Protein AF-A0A7R9MIM9-F1 (afdb_monomer_lite)

Sequence (115 aa):
MAVVDPRLRVYGIQNLRVVDASIMPKVVNGNTNAPAIMIAEKAVEMINQDQASVAFIEKKDKLDLLKKQAYGLFLQSYSAKKVLREEYAVFDHLFHMHDQSNHLMHHDTLGEHSC

Structure (mmCIF, N/CA/C/O backbone):
data_AF-A0A7R9MIM9-F1
#
_entry.id   AF-A0A7R9MIM9-F1
#
loop_
_atom_site.group_PDB
_atom_site.id
_atom_site.type_symbol
_atom_site.label_atom_id
_atom_site.label_alt_id
_atom_site.label_comp_id
_atom_site.label_asym_id
_atom_site.label_entity_id
_atom_site.label_seq_id
_atom_site.pdbx_PDB_ins_code
_atom_site.Cartn_x
_atom_site.Cartn_y
_atom_site.Cartn_z
_atom_site.occupancy
_atom_site.B_iso_or_equiv
_atom_site.auth_seq_id
_atom_site.auth_comp_id
_atom_site.auth_asym_id
_atom_site.auth_atom_id
_atom_site.pdbx_PDB_model_num
ATOM 1 N N . MET A 1 1 ? -6.922 -0.061 -19.353 1.00 60.34 1 MET A N 1
ATOM 2 C CA . MET A 1 1 ? -7.543 -0.833 -18.256 1.00 60.34 1 MET A CA 1
ATOM 3 C C . MET A 1 1 ? -6.489 -1.021 -17.175 1.00 60.34 1 MET A C 1
ATOM 5 O O . MET A 1 1 ? -5.392 -1.431 -17.531 1.00 60.34 1 MET A O 1
ATOM 9 N N . ALA A 1 2 ? -6.760 -0.640 -15.923 1.00 80.31 2 ALA A N 1
ATOM 10 C CA . ALA A 1 2 ? -5.810 -0.724 -14.805 1.00 80.31 2 ALA A CA 1
ATOM 11 C C . ALA A 1 2 ? -6.319 -1.725 -13.752 1.00 80.31 2 ALA A C 1
ATOM 13 O O . ALA A 1 2 ? -7.523 -1.812 -13.536 1.00 80.31 2 ALA A O 1
ATOM 14 N N . VAL A 1 3 ? -5.413 -2.496 -13.139 1.00 86.12 3 VAL A N 1
ATOM 15 C CA . VAL A 1 3 ? -5.735 -3.568 -12.165 1.00 86.12 3 VAL A CA 1
ATOM 16 C C . VAL A 1 3 ? -5.733 -3.054 -10.716 1.00 86.12 3 VAL A C 1
ATOM 18 O O . VAL A 1 3 ? -6.293 -3.684 -9.819 1.00 86.12 3 VAL A O 1
ATOM 21 N N . VAL A 1 4 ? -5.124 -1.890 -10.492 1.00 90.12 4 VAL A N 1
ATOM 22 C CA . VAL A 1 4 ? -4.973 -1.255 -9.180 1.00 90.12 4 VAL A CA 1
ATOM 23 C C . VAL A 1 4 ? -5.507 0.174 -9.196 1.00 90.12 4 VAL A C 1
ATOM 25 O O . VAL A 1 4 ? -5.501 0.828 -10.243 1.00 90.12 4 VAL A O 1
ATOM 28 N N . ASP A 1 5 ? -5.938 0.654 -8.032 1.00 89.94 5 ASP A N 1
ATOM 29 C CA . ASP A 1 5 ? -6.303 2.052 -7.805 1.00 89.94 5 ASP A CA 1
ATOM 30 C C . ASP A 1 5 ? -5.049 2.955 -7.654 1.00 89.94 5 ASP A C 1
ATOM 32 O O . ASP A 1 5 ? -3.925 2.460 -7.499 1.00 89.94 5 ASP A O 1
ATOM 36 N N . PRO A 1 6 ? -5.199 4.295 -7.645 1.00 88.88 6 PRO A N 1
ATOM 37 C CA . PRO A 1 6 ? -4.084 5.222 -7.407 1.00 88.88 6 PRO A CA 1
ATOM 38 C C . PRO A 1 6 ? -3.398 5.090 -6.033 1.00 88.88 6 PRO A C 1
ATOM 40 O O . PRO A 1 6 ? -2.345 5.685 -5.809 1.00 88.88 6 PRO A O 1
ATOM 43 N N . ARG A 1 7 ? -3.989 4.337 -5.098 1.00 89.25 7 ARG A N 1
ATOM 44 C CA . ARG A 1 7 ? -3.453 4.018 -3.763 1.00 89.25 7 ARG A CA 1
ATOM 45 C C . ARG A 1 7 ? -2.811 2.621 -3.723 1.00 89.25 7 ARG A C 1
ATOM 47 O O . ARG A 1 7 ? -2.502 2.125 -2.635 1.00 89.25 7 ARG A O 1
ATOM 54 N N . LEU A 1 8 ? -2.577 2.014 -4.893 1.00 90.25 8 LEU A N 1
ATOM 55 C CA . LEU A 1 8 ? -1.959 0.701 -5.103 1.00 90.25 8 LEU A CA 1
ATOM 56 C C . LEU A 1 8 ? -2.783 -0.484 -4.580 1.00 90.25 8 LEU A C 1
ATOM 58 O O . LEU A 1 8 ? -2.239 -1.571 -4.382 1.00 90.25 8 LEU A O 1
ATOM 62 N N . ARG A 1 9 ? -4.085 -0.300 -4.347 1.00 90.62 9 ARG A N 1
ATOM 63 C CA . ARG A 1 9 ? -5.008 -1.354 -3.902 1.00 90.62 9 ARG A CA 1
ATOM 64 C C . ARG A 1 9 ? -5.583 -2.087 -5.105 1.00 90.62 9 ARG A C 1
ATOM 66 O O . ARG A 1 9 ? -5.930 -1.468 -6.107 1.00 90.62 9 ARG A O 1
ATOM 73 N N . VAL A 1 10 ? -5.688 -3.407 -5.001 1.00 91.44 10 VAL A N 1
ATOM 74 C CA . VAL A 1 10 ? -6.236 -4.248 -6.075 1.00 91.44 10 VAL A CA 1
ATOM 75 C C . VAL A 1 10 ? -7.758 -4.133 -6.100 1.00 91.44 10 VAL A C 1
ATOM 77 O O . VAL A 1 10 ? -8.413 -4.286 -5.068 1.00 91.44 10 VAL A O 1
ATOM 80 N N . TYR A 1 11 ? -8.338 -3.895 -7.277 1.00 90.12 11 TYR A N 1
ATOM 81 C CA . TYR A 1 11 ? -9.794 -3.858 -7.409 1.00 90.12 11 TYR A CA 1
ATOM 82 C C . TYR A 1 11 ? -10.417 -5.214 -7.047 1.00 90.12 11 TYR A C 1
ATOM 84 O O . TYR A 1 11 ? -9.969 -6.263 -7.506 1.00 90.12 11 TYR A O 1
ATOM 92 N N . GLY A 1 12 ? -11.463 -5.194 -6.217 1.00 88.81 12 GLY A N 1
ATOM 93 C CA . GLY A 1 12 ? -12.191 -6.397 -5.798 1.00 88.81 12 GLY A CA 1
ATOM 94 C C . GLY A 1 12 ? -11.523 -7.225 -4.693 1.00 88.81 12 GLY A C 1
ATOM 95 O O . GLY A 1 12 ? -12.117 -8.208 -4.255 1.00 8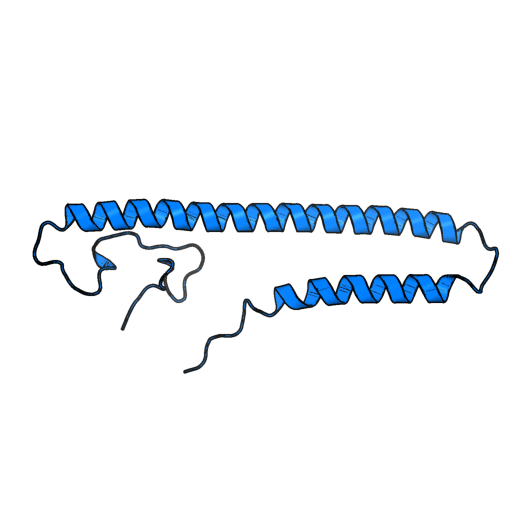8.81 12 GLY A O 1
ATOM 96 N N . ILE A 1 13 ? -10.336 -6.838 -4.202 1.00 91.12 13 ILE A N 1
ATOM 97 C CA . ILE A 1 13 ? -9.650 -7.526 -3.095 1.00 91.12 13 ILE A CA 1
ATOM 98 C C . ILE A 1 13 ? -9.319 -6.529 -1.985 1.00 91.12 13 ILE A C 1
ATOM 100 O O . ILE A 1 13 ? -8.621 -5.539 -2.187 1.00 91.12 13 ILE A O 1
ATOM 104 N N . GLN A 1 14 ? -9.798 -6.817 -0.777 1.00 87.75 14 GLN A N 1
ATOM 105 C CA . GLN A 1 14 ? -9.510 -6.002 0.400 1.00 87.75 14 GLN A CA 1
ATOM 106 C C . GLN A 1 14 ? -8.128 -6.342 0.971 1.00 87.75 14 GLN A C 1
ATOM 108 O O . GLN A 1 14 ? -7.683 -7.486 0.907 1.00 87.75 14 GLN A O 1
ATOM 113 N N . ASN A 1 15 ? -7.458 -5.348 1.559 1.00 86.12 15 ASN A N 1
ATOM 114 C CA . ASN A 1 15 ? -6.164 -5.490 2.246 1.00 86.12 15 ASN A CA 1
ATOM 115 C C . ASN A 1 15 ? -4.996 -6.021 1.392 1.00 86.12 15 ASN A C 1
ATOM 117 O O . ASN A 1 15 ? -3.954 -6.370 1.941 1.00 86.12 15 ASN A O 1
ATOM 121 N N . LEU A 1 16 ? -5.127 -6.031 0.062 1.00 88.81 16 LEU A N 1
ATOM 122 C CA . LEU A 1 16 ? -4.053 -6.394 -0.860 1.00 88.81 16 LEU A CA 1
ATOM 123 C C . LEU A 1 16 ? -3.572 -5.166 -1.634 1.00 88.81 16 LEU A C 1
ATOM 125 O O . LEU A 1 16 ? -4.370 -4.427 -2.218 1.00 88.81 16 LEU A O 1
ATOM 129 N N . ARG A 1 17 ? -2.252 -4.973 -1.660 1.00 91.25 17 ARG A N 1
ATOM 130 C CA . ARG A 1 17 ? -1.594 -3.945 -2.470 1.00 91.25 17 ARG A CA 1
ATOM 131 C C . ARG A 1 17 ? -0.495 -4.552 -3.322 1.00 91.25 17 ARG A C 1
ATOM 133 O O . ARG A 1 17 ? 0.187 -5.470 -2.871 1.00 91.25 17 ARG A O 1
ATOM 140 N N . 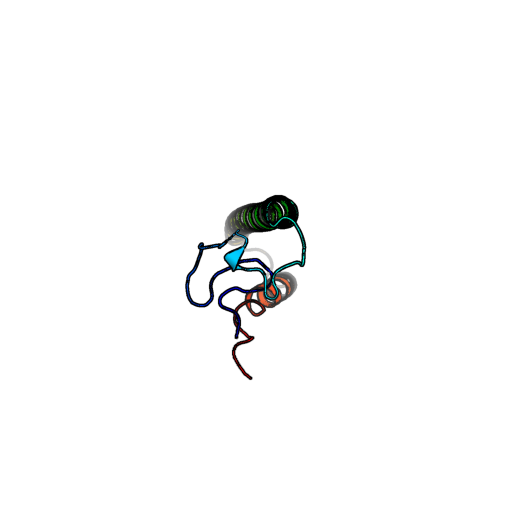VAL A 1 18 ? -0.317 -4.016 -4.526 1.00 89.62 18 VAL A N 1
ATOM 141 C CA . VAL A 1 18 ? 0.766 -4.409 -5.440 1.00 89.62 18 VAL A CA 1
ATOM 142 C C . VAL A 1 18 ? 1.715 -3.229 -5.595 1.00 89.62 18 VAL A C 1
ATOM 144 O O . VAL A 1 18 ? 1.310 -2.149 -6.016 1.00 89.62 18 VAL A O 1
ATOM 147 N N . VAL A 1 19 ? 2.977 -3.439 -5.229 1.00 91.12 19 VAL A N 1
ATOM 148 C CA . VAL A 1 19 ? 4.031 -2.419 -5.247 1.00 91.12 19 VAL A CA 1
ATOM 149 C C . VAL A 1 19 ? 5.198 -2.980 -6.046 1.00 91.12 19 VAL A C 1
ATOM 151 O O . VAL A 1 19 ? 6.066 -3.655 -5.503 1.00 91.12 19 VAL A O 1
ATOM 154 N N . ASP A 1 20 ? 5.165 -2.774 -7.357 1.00 86.69 20 ASP A N 1
ATOM 155 C CA . ASP A 1 20 ? 6.140 -3.345 -8.284 1.00 86.69 20 ASP A CA 1
ATOM 156 C C . ASP A 1 20 ? 6.147 -2.570 -9.613 1.00 86.69 20 ASP A C 1
ATOM 158 O O . ASP A 1 20 ? 5.230 -1.802 -9.906 1.00 86.69 20 ASP A O 1
ATOM 162 N N . ALA A 1 21 ? 7.161 -2.800 -10.446 1.00 84.25 21 ALA A N 1
ATOM 163 C CA . ALA A 1 21 ? 7.245 -2.304 -11.813 1.00 84.25 21 ALA A CA 1
ATOM 164 C C . ALA A 1 21 ? 6.017 -2.667 -12.672 1.00 84.25 21 ALA A C 1
ATOM 166 O O . ALA A 1 21 ? 5.676 -1.916 -13.588 1.00 84.25 21 ALA A O 1
ATOM 167 N N . SER A 1 22 ? 5.327 -3.770 -12.364 1.00 83.38 22 SER A N 1
ATOM 168 C CA . SER A 1 22 ? 4.096 -4.199 -13.046 1.00 83.38 22 SER A CA 1
ATOM 169 C C . SER A 1 22 ? 2.934 -3.200 -12.969 1.00 83.38 22 SER A C 1
ATOM 171 O O . SER A 1 22 ? 2.034 -3.258 -13.807 1.00 83.38 22 SER A O 1
ATOM 173 N N . ILE A 1 23 ? 2.949 -2.256 -12.021 1.00 86.31 23 ILE A N 1
ATOM 174 C CA . ILE A 1 23 ? 1.912 -1.217 -11.914 1.00 86.31 23 ILE A CA 1
ATOM 175 C C . ILE A 1 23 ? 2.171 -0.017 -12.836 1.00 86.31 23 ILE A C 1
ATOM 177 O O . ILE A 1 23 ? 1.300 0.841 -12.986 1.00 86.31 23 ILE A O 1
ATOM 181 N N . MET A 1 24 ? 3.355 0.070 -13.457 1.00 86.19 24 MET A N 1
ATOM 182 C CA . MET A 1 24 ? 3.702 1.180 -14.344 1.00 86.19 24 MET A CA 1
ATOM 183 C C . MET A 1 24 ? 2.860 1.127 -15.634 1.00 86.19 24 MET A C 1
ATOM 185 O O . MET A 1 24 ? 2.977 0.172 -16.401 1.00 86.19 24 MET A O 1
ATOM 189 N N . PRO A 1 25 ? 2.058 2.165 -15.951 1.00 81.38 25 PRO A N 1
ATOM 190 C CA . PRO A 1 25 ? 1.198 2.158 -17.139 1.00 81.38 25 PRO A CA 1
ATOM 191 C C . PRO A 1 25 ? 1.980 2.287 -18.454 1.00 81.38 25 PRO A C 1
ATOM 193 O O . PRO A 1 25 ? 1.478 1.925 -19.517 1.00 81.38 25 PRO A O 1
ATOM 196 N N . LYS A 1 26 ? 3.201 2.828 -18.398 1.00 83.25 26 LYS A N 1
ATOM 197 C CA . LYS A 1 26 ? 4.148 2.895 -19.513 1.00 83.25 26 LYS A CA 1
ATOM 198 C C . LYS A 1 26 ? 5.537 2.567 -18.987 1.00 83.25 26 LYS A C 1
ATOM 200 O O . LYS A 1 26 ? 5.938 3.088 -17.948 1.00 83.25 26 LYS A O 1
ATOM 205 N N . VAL A 1 27 ? 6.268 1.734 -19.720 1.00 78.50 27 VAL A N 1
ATOM 206 C CA . VAL A 1 27 ? 7.661 1.415 -19.399 1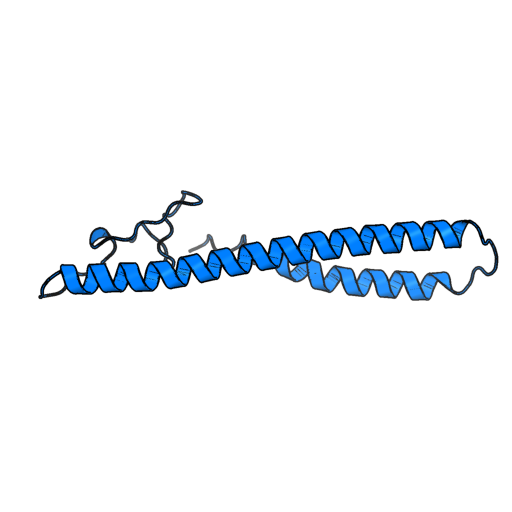.00 78.50 27 VAL A CA 1
ATOM 207 C C . VAL A 1 27 ? 8.511 2.662 -19.627 1.00 78.50 27 VAL A C 1
ATOM 209 O O . VAL A 1 27 ? 8.397 3.323 -20.660 1.00 78.50 27 VAL A O 1
ATOM 212 N N . VAL A 1 28 ? 9.345 3.008 -18.650 1.00 79.31 28 VAL A N 1
ATOM 213 C CA . VAL A 1 28 ? 10.295 4.115 -18.788 1.00 79.31 28 VAL A CA 1
ATOM 214 C C . VAL A 1 28 ? 11.411 3.726 -19.763 1.00 79.31 28 VAL A C 1
ATOM 216 O O . VAL A 1 28 ? 11.885 2.596 -19.739 1.00 79.31 28 VAL A O 1
ATOM 219 N N . ASN A 1 29 ? 11.885 4.662 -20.592 1.00 77.56 29 ASN A N 1
ATOM 220 C CA . ASN A 1 29 ? 13.000 4.436 -21.533 1.00 77.56 29 ASN A CA 1
ATOM 221 C C . ASN A 1 29 ? 14.384 4.330 -20.835 1.00 77.56 29 ASN A C 1
ATOM 223 O O . ASN A 1 29 ? 15.404 4.696 -21.411 1.00 77.56 29 ASN A O 1
ATOM 227 N N . GLY A 1 30 ? 14.434 3.870 -19.582 1.00 77.75 30 GLY A N 1
ATOM 228 C CA . GLY A 1 30 ? 15.633 3.809 -18.742 1.00 77.75 30 GLY A CA 1
ATOM 229 C C . GLY A 1 30 ? 15.622 2.607 -17.793 1.00 77.75 30 GLY A C 1
ATOM 230 O O . GLY A 1 30 ? 14.811 1.696 -17.938 1.00 77.75 30 GLY A O 1
ATOM 231 N N . ASN A 1 31 ? 16.527 2.597 -16.808 1.00 83.94 31 ASN A N 1
ATOM 232 C CA . ASN A 1 31 ? 16.613 1.513 -15.826 1.00 83.94 31 ASN A CA 1
ATOM 233 C C . ASN A 1 31 ? 15.341 1.456 -14.962 1.00 83.94 31 ASN A C 1
ATOM 235 O O . ASN A 1 31 ? 15.027 2.421 -14.267 1.00 83.94 31 ASN A O 1
ATOM 239 N N . THR A 1 32 ? 14.649 0.314 -14.966 1.00 79.88 32 THR A N 1
ATOM 240 C CA . THR A 1 32 ? 13.418 0.067 -14.199 1.00 79.88 32 THR A CA 1
ATOM 241 C C . THR A 1 32 ? 13.635 -0.005 -12.689 1.00 79.88 32 THR A C 1
ATOM 243 O O . THR A 1 32 ? 12.671 0.116 -11.937 1.00 79.88 32 THR A O 1
ATOM 246 N N . ASN A 1 33 ? 14.877 -0.141 -12.222 1.00 84.69 33 ASN A N 1
ATOM 247 C CA . ASN A 1 33 ? 15.186 -0.179 -10.792 1.00 84.69 33 ASN A CA 1
ATOM 248 C C . ASN A 1 33 ? 14.897 1.161 -10.110 1.00 84.69 33 ASN A C 1
ATOM 250 O O . ASN A 1 33 ? 14.339 1.181 -9.020 1.00 84.69 33 ASN A O 1
ATOM 254 N N . ALA A 1 34 ? 15.237 2.280 -10.756 1.00 86.44 34 ALA A N 1
ATOM 255 C CA . ALA A 1 34 ? 14.991 3.608 -10.199 1.00 86.44 34 ALA A CA 1
ATOM 256 C C . ALA A 1 34 ? 13.491 3.882 -9.958 1.00 86.44 34 ALA A C 1
ATOM 258 O O . ALA A 1 34 ? 13.127 4.168 -8.818 1.00 86.44 34 ALA A O 1
ATOM 259 N N . PRO A 1 35 ? 12.588 3.741 -10.950 1.00 84.75 35 PRO A N 1
ATOM 260 C CA . PRO A 1 35 ? 11.163 3.941 -10.711 1.00 84.75 35 PRO A CA 1
ATOM 261 C C . PRO A 1 35 ? 10.571 2.888 -9.768 1.00 84.75 35 PRO A C 1
ATOM 263 O O . PRO A 1 35 ? 9.688 3.234 -8.993 1.00 84.75 35 PRO A O 1
ATOM 266 N N . ALA A 1 36 ? 11.060 1.641 -9.766 1.00 87.25 36 ALA A N 1
ATOM 267 C CA . ALA A 1 36 ? 10.597 0.627 -8.816 1.00 87.25 36 ALA A CA 1
ATOM 268 C C . ALA A 1 36 ? 10.897 1.022 -7.359 1.00 87.25 36 ALA A C 1
ATOM 270 O O . ALA A 1 36 ? 10.016 0.929 -6.505 1.00 87.25 36 ALA A O 1
ATOM 271 N N . ILE A 1 37 ? 12.104 1.532 -7.083 1.00 90.31 37 ILE A N 1
ATOM 272 C CA . ILE A 1 37 ? 12.474 2.048 -5.756 1.00 90.31 37 ILE A CA 1
ATOM 273 C C . ILE A 1 37 ? 11.591 3.245 -5.381 1.00 90.31 37 ILE A C 1
ATOM 275 O O . ILE A 1 37 ? 11.048 3.275 -4.281 1.00 90.31 37 ILE A O 1
ATOM 279 N N . MET A 1 38 ? 11.363 4.189 -6.300 1.00 90.56 38 MET A N 1
ATOM 280 C CA . MET A 1 38 ? 10.509 5.357 -6.033 1.00 90.56 38 MET A CA 1
ATOM 281 C C . MET A 1 38 ? 9.045 4.978 -5.759 1.00 90.56 38 MET A C 1
ATOM 283 O O . MET A 1 38 ? 8.397 5.575 -4.897 1.00 90.56 38 MET A O 1
ATOM 287 N N . ILE A 1 39 ? 8.514 3.975 -6.467 1.00 90.62 39 ILE A N 1
ATOM 288 C CA . ILE A 1 39 ? 7.177 3.4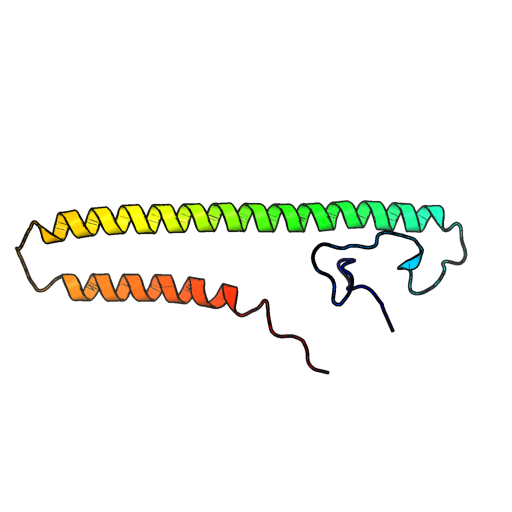23 -6.208 1.00 90.62 39 ILE A CA 1
ATOM 289 C C . ILE A 1 39 ? 7.128 2.814 -4.803 1.00 90.62 39 ILE A C 1
ATOM 291 O O . ILE A 1 39 ? 6.171 3.063 -4.070 1.00 90.62 39 ILE A O 1
ATOM 295 N N . ALA A 1 40 ? 8.162 2.066 -4.406 1.00 89.88 40 ALA A N 1
ATOM 296 C CA . ALA A 1 40 ? 8.251 1.483 -3.072 1.00 89.88 40 ALA A CA 1
ATOM 297 C C . ALA A 1 40 ? 8.312 2.555 -1.972 1.00 89.88 40 ALA A C 1
ATOM 299 O O . ALA A 1 40 ? 7.549 2.481 -1.008 1.00 89.88 40 ALA A O 1
ATOM 300 N N . GLU A 1 41 ? 9.145 3.586 -2.137 1.00 93.00 41 GLU A N 1
ATOM 301 C CA . GLU A 1 41 ? 9.223 4.713 -1.198 1.00 93.00 41 GLU A CA 1
ATOM 302 C C . GLU A 1 41 ? 7.868 5.404 -1.038 1.00 93.00 41 GLU A C 1
ATOM 304 O O . GLU A 1 41 ? 7.401 5.629 0.084 1.00 93.00 41 GLU A O 1
ATOM 309 N N . LYS A 1 42 ? 7.182 5.678 -2.155 1.00 90.75 42 LYS A N 1
ATOM 310 C CA . LYS A 1 42 ? 5.867 6.314 -2.098 1.00 90.75 42 LYS A CA 1
ATOM 311 C C . LYS A 1 42 ? 4.810 5.405 -1.467 1.00 90.75 42 LYS A C 1
ATOM 313 O O . LYS A 1 42 ? 3.954 5.888 -0.724 1.00 90.75 42 LYS A O 1
ATOM 318 N N . ALA A 1 43 ? 4.870 4.099 -1.718 1.00 92.19 43 ALA A N 1
ATOM 319 C CA . ALA A 1 43 ? 3.947 3.134 -1.132 1.00 92.19 43 ALA A CA 1
ATOM 320 C C . ALA A 1 43 ? 4.056 3.085 0.399 1.00 92.19 43 ALA A C 1
ATOM 322 O O . ALA A 1 43 ? 3.027 3.030 1.074 1.00 92.19 43 ALA A O 1
ATOM 323 N N . VAL A 1 44 ? 5.271 3.167 0.953 1.00 92.69 44 VAL A N 1
ATOM 324 C CA . VAL A 1 44 ? 5.489 3.217 2.411 1.00 92.69 44 VAL A CA 1
ATOM 325 C C . VAL A 1 44 ? 4.790 4.428 3.027 1.00 92.69 44 VAL A C 1
ATOM 327 O O . VAL A 1 44 ? 4.079 4.289 4.023 1.00 92.69 44 VAL A O 1
ATOM 330 N N . GLU A 1 45 ? 4.926 5.604 2.413 1.00 92.62 45 GLU A N 1
ATOM 331 C CA . GLU A 1 45 ? 4.241 6.818 2.871 1.00 92.62 45 GLU A CA 1
ATOM 332 C C . GLU A 1 45 ? 2.713 6.638 2.869 1.00 92.62 45 GLU A C 1
ATOM 334 O O . GLU A 1 45 ? 2.044 6.946 3.857 1.00 92.62 45 GLU A O 1
ATOM 339 N N . MET A 1 46 ? 2.158 6.084 1.787 1.00 92.38 46 MET A N 1
ATOM 340 C CA . MET A 1 46 ? 0.716 5.856 1.657 1.00 92.38 46 MET A CA 1
ATOM 341 C C . MET A 1 46 ? 0.183 4.860 2.692 1.00 92.38 46 MET A C 1
ATOM 343 O O . MET A 1 46 ? -0.876 5.097 3.274 1.00 92.38 46 MET A O 1
ATOM 347 N N . ILE A 1 47 ? 0.909 3.763 2.929 1.00 91.00 47 ILE A N 1
ATOM 348 C CA . ILE A 1 47 ? 0.536 2.745 3.919 1.00 91.00 47 ILE A CA 1
ATOM 349 C C . ILE A 1 47 ? 0.562 3.348 5.323 1.00 91.00 47 ILE A C 1
ATOM 351 O O . ILE A 1 47 ? -0.393 3.163 6.073 1.00 91.00 47 ILE A O 1
ATOM 355 N N . ASN A 1 48 ? 1.597 4.116 5.664 1.00 89.44 48 ASN A N 1
ATOM 356 C CA . ASN A 1 48 ? 1.688 4.770 6.969 1.00 89.44 48 ASN A CA 1
ATOM 357 C C . ASN A 1 48 ? 0.544 5.768 7.198 1.00 89.44 48 ASN A C 1
ATOM 359 O O . ASN A 1 48 ? -0.011 5.814 8.294 1.00 89.44 48 ASN A O 1
ATOM 363 N N . GLN A 1 49 ? 0.151 6.527 6.170 1.00 88.75 49 GLN A N 1
ATOM 364 C CA . GLN A 1 49 ? -1.010 7.422 6.238 1.00 88.75 49 GLN A CA 1
ATOM 365 C C . GLN A 1 49 ? -2.314 6.658 6.508 1.00 88.75 49 GLN A C 1
ATOM 367 O O . GLN A 1 49 ? -3.110 7.090 7.339 1.00 88.75 49 GLN A O 1
ATOM 372 N N . ASP A 1 50 ? -2.516 5.516 5.846 1.00 85.81 50 ASP A N 1
ATOM 373 C CA . ASP A 1 50 ? -3.710 4.687 6.051 1.00 85.81 50 ASP A CA 1
ATOM 374 C C . ASP A 1 50 ? -3.721 4.012 7.428 1.00 85.81 50 ASP A C 1
ATOM 376 O O . ASP A 1 50 ? -4.763 3.895 8.061 1.00 85.81 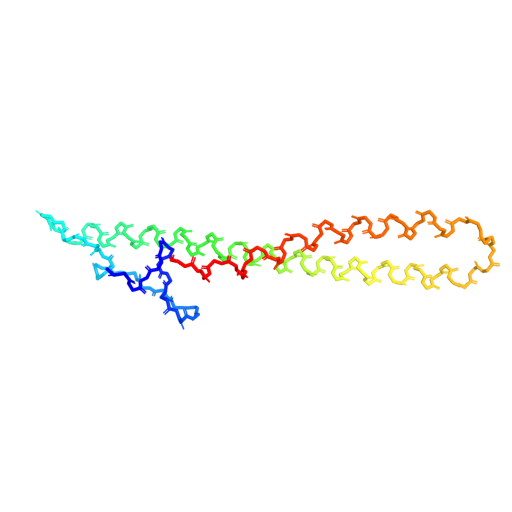50 ASP A O 1
ATOM 380 N N . GLN A 1 51 ? -2.563 3.585 7.930 1.00 84.94 51 GLN A N 1
ATOM 381 C CA . GLN A 1 51 ? -2.462 3.024 9.280 1.00 84.94 51 GLN A CA 1
ATOM 382 C C . GLN A 1 51 ? -2.707 4.097 10.350 1.00 84.94 51 GLN A C 1
ATOM 384 O O . GLN A 1 51 ? -3.397 3.847 11.338 1.00 84.94 51 GLN A O 1
ATOM 389 N N . ALA A 1 52 ? -2.193 5.312 10.142 1.00 78.81 52 ALA A N 1
ATOM 390 C CA . ALA A 1 52 ? -2.416 6.431 11.051 1.00 78.81 52 ALA A CA 1
ATOM 391 C C . ALA A 1 52 ? -3.892 6.857 11.098 1.00 78.81 52 ALA A C 1
ATOM 393 O O . ALA A 1 52 ? -4.402 7.170 12.176 1.00 78.81 52 ALA A O 1
ATOM 394 N N . SER A 1 53 ? -4.594 6.847 9.959 1.00 76.88 53 SER A N 1
ATOM 395 C CA . SER A 1 53 ? -6.023 7.169 9.918 1.00 76.88 53 SER A CA 1
ATOM 396 C C . SER A 1 53 ? -6.871 6.098 10.608 1.00 76.88 53 SER A C 1
ATOM 398 O O . SER A 1 53 ? -7.746 6.450 11.399 1.00 76.88 53 SER A O 1
ATOM 400 N N . VAL A 1 54 ? -6.562 4.809 10.418 1.00 76.88 54 VAL A N 1
ATOM 401 C CA . VAL A 1 54 ? -7.227 3.708 11.141 1.00 76.88 54 VAL A CA 1
ATOM 402 C C . VAL A 1 54 ? -7.005 3.824 12.651 1.00 76.88 54 VAL A C 1
ATOM 404 O O . VAL A 1 54 ? -7.969 3.803 13.413 1.00 76.88 54 VAL A O 1
ATOM 407 N N . ALA A 1 55 ? -5.766 4.053 13.095 1.00 74.56 55 ALA A N 1
ATOM 408 C CA . ALA A 1 55 ? -5.461 4.228 14.517 1.00 74.56 55 ALA A CA 1
ATOM 409 C C . ALA A 1 55 ? -6.177 5.448 15.133 1.00 74.56 55 ALA A C 1
ATOM 411 O O . 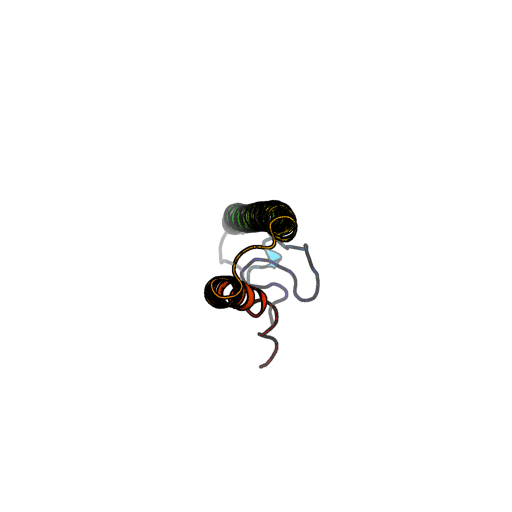ALA A 1 55 ? -6.571 5.428 16.304 1.00 74.56 55 ALA A O 1
ATOM 412 N N . PHE A 1 56 ? -6.365 6.521 14.357 1.00 76.31 56 PHE A N 1
ATOM 413 C CA . PHE A 1 56 ? -7.128 7.691 14.790 1.00 76.31 56 PHE A CA 1
ATOM 414 C C . PHE A 1 56 ? -8.621 7.375 14.959 1.00 76.31 56 PHE A C 1
ATOM 416 O O . PHE A 1 56 ? -9.210 7.770 15.970 1.00 76.31 56 PHE A O 1
ATOM 423 N N . ILE A 1 57 ? -9.213 6.634 14.016 1.00 73.19 57 ILE A N 1
ATOM 424 C CA . ILE A 1 57 ? -10.613 6.187 14.079 1.00 73.19 57 ILE A CA 1
ATOM 425 C C . ILE A 1 57 ? -10.824 5.287 15.301 1.00 73.19 57 ILE A C 1
ATOM 427 O O . ILE A 1 57 ? -11.674 5.597 16.131 1.00 73.19 57 ILE A O 1
ATOM 431 N N . GLU A 1 58 ? -9.976 4.275 15.511 1.00 77.94 58 GLU A N 1
ATOM 432 C CA . GLU A 1 58 ? -10.077 3.379 16.676 1.00 77.94 58 GLU A CA 1
ATOM 433 C C . GLU A 1 58 ? -10.028 4.136 18.011 1.00 77.94 58 GLU A C 1
ATOM 435 O O . GLU A 1 58 ? -10.719 3.799 18.981 1.00 77.94 58 GLU A O 1
ATOM 440 N N . LYS A 1 59 ? -9.197 5.182 18.077 1.00 76.50 59 LYS A N 1
ATOM 441 C CA . LYS A 1 59 ? -9.083 6.026 19.266 1.00 76.50 59 LYS A CA 1
ATOM 442 C C . LYS A 1 59 ? -10.325 6.895 19.464 1.00 76.50 59 LYS A C 1
ATOM 444 O O . LYS A 1 59 ? -10.764 7.050 20.606 1.00 76.50 59 LYS A O 1
ATOM 449 N N . LYS A 1 60 ? -10.885 7.448 18.383 1.00 76.19 60 LYS A N 1
ATOM 450 C CA . LYS A 1 60 ? -12.131 8.223 18.418 1.00 76.19 60 LYS A CA 1
ATOM 451 C C . LYS A 1 60 ? -13.314 7.341 18.832 1.00 76.19 60 LYS A C 1
ATOM 453 O O . LYS A 1 60 ? -14.046 7.738 19.734 1.00 76.19 60 LYS A O 1
ATOM 458 N N . ASP A 1 61 ? -13.423 6.128 18.299 1.00 82.00 61 ASP A N 1
ATOM 459 C CA . ASP A 1 61 ? -14.503 5.184 18.617 1.00 82.00 61 ASP A CA 1
ATOM 460 C C . ASP A 1 61 ? -14.479 4.757 20.087 1.00 82.00 61 ASP A C 1
ATOM 462 O O . ASP A 1 61 ? -15.505 4.779 20.773 1.00 82.00 61 ASP A O 1
ATOM 466 N N . LYS A 1 62 ? -13.291 4.436 20.623 1.00 81.75 62 LYS A N 1
ATOM 467 C CA . LYS A 1 62 ? -13.130 4.152 22.059 1.00 81.75 62 LYS A CA 1
ATOM 468 C C . LYS A 1 62 ? -13.498 5.351 22.922 1.00 81.75 62 LYS A C 1
ATOM 470 O O . LYS A 1 62 ? -14.139 5.183 23.958 1.00 81.75 62 LYS A O 1
ATOM 475 N N . LEU A 1 63 ? -13.092 6.553 22.518 1.00 79.00 63 LEU A N 1
ATOM 476 C CA . LEU A 1 63 ? -13.403 7.769 23.260 1.00 79.00 63 LEU A CA 1
ATOM 477 C C . LEU A 1 63 ? -14.909 8.065 23.248 1.00 79.00 63 LEU A C 1
ATOM 479 O O . LEU A 1 63 ? -15.463 8.429 24.284 1.00 79.00 63 LEU A O 1
ATOM 483 N N . ASP A 1 64 ? -15.578 7.877 22.114 1.00 79.19 64 ASP A N 1
ATOM 484 C CA . ASP A 1 64 ? -17.021 8.073 21.983 1.00 79.19 64 ASP A CA 1
ATOM 485 C C . ASP A 1 64 ? -17.808 7.010 22.768 1.00 79.19 64 ASP A C 1
ATOM 487 O O . ASP A 1 64 ? -18.808 7.339 23.412 1.00 79.19 64 ASP A O 1
ATOM 491 N N . LEU A 1 65 ? -17.316 5.767 22.832 1.00 80.88 65 LEU A N 1
ATOM 492 C CA . LEU A 1 65 ? -17.884 4.718 23.685 1.00 80.88 65 LEU A CA 1
ATOM 493 C C . LEU A 1 65 ? -17.756 5.058 25.176 1.00 80.88 65 LEU A C 1
ATOM 495 O O . LEU A 1 65 ? -18.731 4.949 25.923 1.00 80.88 65 LEU A O 1
ATOM 499 N N . LEU A 1 66 ? -16.576 5.508 25.607 1.00 82.25 66 LEU A N 1
ATOM 500 C CA . LEU A 1 66 ? -16.340 5.914 26.994 1.00 82.25 66 LEU A CA 1
ATOM 501 C C . LEU A 1 66 ? -17.203 7.119 27.380 1.00 82.25 66 LEU A C 1
ATOM 503 O O . LEU A 1 66 ? -17.783 7.134 28.466 1.00 82.25 66 LEU A O 1
ATOM 507 N N . LYS A 1 67 ? -17.355 8.099 26.480 1.00 81.12 67 LYS A N 1
ATOM 508 C CA . LYS A 1 67 ? -18.281 9.223 26.677 1.00 81.12 67 LYS A CA 1
ATOM 509 C C . LYS A 1 67 ? -19.714 8.722 26.839 1.00 81.12 67 LYS A C 1
ATOM 511 O O . LYS A 1 67 ? -20.363 9.096 27.811 1.00 81.12 67 LYS A O 1
ATOM 516 N N . LYS A 1 68 ? -20.198 7.840 25.955 1.00 80.38 68 LYS A N 1
ATOM 517 C CA . LYS A 1 68 ? -21.552 7.260 26.055 1.00 80.38 68 LYS A CA 1
ATOM 518 C C . LYS A 1 68 ? -21.775 6.536 27.387 1.00 80.38 68 LYS A C 1
ATOM 520 O O . LYS A 1 68 ? -22.821 6.721 28.004 1.00 80.38 68 LYS A O 1
ATOM 525 N N . GLN A 1 69 ? -20.791 5.775 27.870 1.00 82.31 69 GLN A N 1
ATOM 526 C CA . GLN A 1 69 ? -20.869 5.116 29.180 1.00 82.31 69 GLN A CA 1
ATOM 527 C C . GLN A 1 69 ? -20.920 6.124 30.336 1.00 82.31 69 GLN A C 1
ATOM 529 O O . GLN A 1 69 ? -21.781 6.008 31.210 1.00 82.31 69 GLN A O 1
ATOM 534 N N . ALA A 1 70 ? -20.050 7.137 30.324 1.00 81.88 70 ALA A N 1
ATOM 535 C CA . ALA A 1 70 ? -20.010 8.171 31.357 1.00 81.88 70 ALA A CA 1
ATOM 536 C C . ALA A 1 70 ? -21.315 8.985 31.413 1.00 81.88 70 ALA A C 1
ATOM 538 O O . ALA A 1 70 ? -21.868 9.185 32.495 1.00 81.88 70 ALA A O 1
ATOM 539 N N . TYR A 1 71 ? -21.850 9.393 30.256 1.00 77.12 71 TYR A N 1
ATOM 540 C CA . TYR A 1 71 ? -23.136 10.090 30.175 1.00 77.12 71 TYR A CA 1
ATOM 541 C C . TYR A 1 71 ? -24.313 9.193 30.594 1.00 77.12 71 TYR A C 1
ATOM 543 O O . TYR A 1 71 ? -25.214 9.665 31.284 1.00 77.12 71 TYR A O 1
ATOM 551 N N . GLY A 1 72 ? -24.296 7.896 30.264 1.00 71.75 72 GLY A N 1
ATOM 552 C CA . GLY A 1 72 ? -25.320 6.942 30.708 1.00 71.75 72 GLY A CA 1
ATOM 553 C C . GLY A 1 72 ? -25.376 6.778 32.234 1.00 71.75 72 GLY A C 1
ATOM 554 O O . GLY A 1 72 ? -26.453 6.858 32.828 1.00 71.75 72 GLY A O 1
ATOM 555 N N . LEU A 1 73 ? -24.216 6.625 32.882 1.00 75.12 73 LEU A N 1
ATOM 556 C CA . LEU A 1 73 ? -24.090 6.583 34.349 1.00 75.12 73 LEU A CA 1
ATOM 557 C C . LEU A 1 73 ? -24.535 7.902 35.003 1.00 75.12 73 LEU A C 1
ATOM 559 O O . LEU A 1 73 ? -25.230 7.904 36.025 1.00 75.12 73 LEU A O 1
ATOM 563 N N . PHE A 1 74 ? -24.180 9.036 34.397 1.00 73.69 74 PHE A N 1
ATOM 564 C CA . PHE A 1 74 ? -24.598 10.355 34.866 1.00 73.69 74 PHE A CA 1
ATOM 565 C C . PHE A 1 74 ? -26.127 10.499 34.850 1.00 73.69 74 PHE A C 1
ATOM 567 O O . PHE A 1 74 ? -26.719 10.867 35.863 1.00 73.69 74 PHE A O 1
ATOM 574 N N . LEU A 1 75 ? -26.793 10.109 33.761 1.00 65.69 75 LEU A N 1
ATOM 575 C CA . LEU A 1 75 ? -28.256 10.168 33.663 1.00 65.69 75 LEU A CA 1
ATOM 576 C C . LEU A 1 75 ? -28.966 9.192 34.619 1.00 65.69 75 LEU A C 1
ATOM 578 O O . LEU A 1 75 ? -29.983 9.560 35.212 1.00 65.69 75 LEU A O 1
ATOM 582 N N . GLN A 1 76 ? -28.417 7.993 34.861 1.00 67.19 76 GLN A N 1
ATOM 583 C CA . GLN A 1 76 ? -28.948 7.081 35.891 1.00 67.19 76 GLN A CA 1
ATOM 584 C C . GLN A 1 76 ? -28.928 7.707 37.294 1.00 67.19 76 GLN A C 1
ATOM 586 O O . GLN A 1 76 ? -29.856 7.506 38.078 1.00 67.19 76 GLN A O 1
ATOM 591 N N . SER A 1 77 ? -27.913 8.524 37.586 1.00 62.97 77 SER A N 1
ATOM 592 C CA . SER A 1 77 ? -27.804 9.268 38.847 1.00 62.97 77 SER A CA 1
ATOM 593 C C . SER A 1 77 ? -28.892 10.346 38.982 1.00 62.97 77 SER A C 1
ATOM 595 O O . SER A 1 77 ? -29.373 10.613 40.084 1.00 62.97 77 SER A O 1
ATOM 597 N N . TYR A 1 78 ? -29.309 10.946 37.861 1.00 56.59 78 TYR A N 1
ATOM 598 C CA . TYR A 1 78 ? -30.370 11.959 37.808 1.00 56.59 78 TYR A CA 1
ATOM 599 C C . TYR A 1 78 ? -31.780 11.355 37.889 1.00 56.59 78 TYR A C 1
ATOM 601 O O . TYR A 1 78 ? -32.651 11.943 38.529 1.00 56.59 78 TYR A O 1
ATOM 609 N N . SER A 1 79 ? -32.003 10.141 37.371 1.00 49.94 79 SER A N 1
ATOM 610 C CA . SER A 1 79 ? -33.296 9.444 37.505 1.00 49.94 79 SER A CA 1
ATOM 611 C C . SER A 1 79 ? -33.677 9.119 38.961 1.00 49.94 79 SER A C 1
ATOM 613 O O . SER A 1 79 ? -34.857 8.911 39.248 1.00 49.94 79 SER A O 1
ATOM 615 N N . ALA A 1 80 ? -32.714 9.089 39.890 1.00 52.91 80 ALA A N 1
ATOM 616 C CA . ALA A 1 80 ? -32.961 8.877 41.320 1.00 52.91 80 ALA A CA 1
ATOM 617 C C . ALA A 1 80 ? -33.365 10.164 42.079 1.00 52.91 80 ALA A C 1
ATOM 619 O O . ALA A 1 80 ? -33.874 10.082 43.198 1.00 52.91 80 ALA A O 1
ATOM 620 N N . LYS A 1 81 ? -33.196 11.354 41.478 1.00 50.09 81 LYS A N 1
ATOM 621 C CA . LYS A 1 81 ? -33.621 12.652 42.033 1.00 50.09 81 LYS A CA 1
ATOM 622 C C . LYS A 1 81 ? -34.825 13.182 41.256 1.00 50.09 81 LYS A C 1
ATOM 624 O O . LYS A 1 81 ? -34.722 14.035 40.384 1.00 50.09 81 LYS A O 1
ATOM 629 N N . LYS A 1 82 ? -36.003 12.669 41.601 1.00 44.72 82 LYS A N 1
ATOM 630 C CA . LYS A 1 82 ? -37.308 13.107 41.088 1.00 44.72 82 LYS A CA 1
ATOM 631 C C . LYS A 1 82 ? -37.668 14.513 41.601 1.00 44.72 82 LYS A C 1
ATOM 633 O O . LYS A 1 82 ? -38.520 14.625 42.474 1.00 44.72 82 LYS A O 1
ATOM 638 N N . VAL A 1 83 ? -37.043 15.577 41.093 1.00 49.78 83 VAL A N 1
ATOM 639 C CA . VAL A 1 83 ? -37.454 16.973 41.346 1.00 49.78 83 VAL A CA 1
ATOM 640 C C . VAL A 1 83 ? -37.215 17.826 40.085 1.00 49.78 83 VAL A C 1
ATOM 642 O O . VAL A 1 83 ? -36.091 17.944 39.617 1.00 49.78 83 VAL A O 1
ATOM 645 N N . LEU A 1 84 ? -38.322 18.410 39.599 1.00 45.91 84 LEU A N 1
ATOM 646 C CA . LEU A 1 84 ? -38.541 19.388 38.513 1.00 45.91 84 LEU A CA 1
ATOM 647 C C . LEU A 1 84 ? -38.540 18.874 37.058 1.00 45.91 84 LEU A C 1
ATOM 649 O O . LEU A 1 84 ? -37.559 18.393 36.509 1.00 45.91 84 LEU A O 1
ATOM 653 N N . ARG A 1 85 ? -39.722 18.993 36.440 1.00 43.94 85 ARG A N 1
ATOM 654 C CA . ARG A 1 85 ? -40.151 18.365 35.180 1.00 43.94 85 ARG A CA 1
ATOM 655 C C . ARG A 1 85 ? -39.997 19.280 33.952 1.00 43.94 85 ARG A C 1
ATOM 657 O O . ARG A 1 85 ? -40.488 18.913 32.894 1.00 43.94 85 ARG A O 1
ATOM 664 N N . GLU A 1 86 ? -39.339 20.437 34.076 1.00 49.78 86 GLU A N 1
ATOM 665 C CA . GLU A 1 86 ? -39.283 21.450 33.001 1.00 49.78 86 GLU A CA 1
ATOM 666 C C . GLU A 1 86 ? -37.906 21.628 32.327 1.00 49.78 86 GLU A C 1
ATOM 668 O O . GLU A 1 86 ? -37.850 22.129 31.211 1.00 49.78 86 GLU A O 1
ATOM 673 N N . GLU A 1 87 ? -36.797 21.144 32.901 1.00 49.44 87 GLU A N 1
ATOM 674 C CA . GLU A 1 87 ? -35.456 21.347 32.307 1.00 49.44 87 GLU A CA 1
ATOM 675 C C . GLU A 1 87 ? -35.022 20.260 31.296 1.00 49.44 87 GLU A C 1
ATOM 677 O O . GLU A 1 87 ? -34.094 20.463 30.514 1.00 49.44 87 GLU A O 1
ATOM 682 N N . TYR A 1 88 ? -35.706 19.110 31.243 1.00 48.78 88 TYR A N 1
ATOM 683 C CA . TYR A 1 88 ? -35.261 17.943 30.459 1.00 48.78 88 TYR A CA 1
ATOM 684 C C . TYR A 1 88 ? -35.406 18.091 28.932 1.00 48.78 88 TYR A C 1
ATOM 686 O O . TYR A 1 88 ? -34.684 17.428 28.190 1.00 48.78 88 TYR A O 1
ATOM 694 N N . ALA A 1 89 ? -36.276 18.980 28.442 1.00 53.25 89 ALA A N 1
ATOM 695 C CA . ALA A 1 89 ? -36.490 19.162 27.000 1.00 53.25 89 ALA A CA 1
ATOM 696 C C . ALA A 1 89 ? -35.338 19.912 26.299 1.00 53.25 89 ALA A C 1
ATOM 698 O O . ALA A 1 89 ? -35.101 19.717 25.108 1.00 53.25 89 ALA A O 1
ATOM 699 N N . VAL A 1 90 ? -34.595 20.750 27.032 1.00 54.03 90 VAL A N 1
ATOM 700 C CA . VAL A 1 90 ? -33.492 21.551 26.471 1.00 54.03 90 VAL A CA 1
ATOM 701 C C . VAL A 1 90 ? -32.235 20.699 26.265 1.00 54.03 90 VAL A C 1
ATOM 703 O O . VAL A 1 90 ? -31.470 20.928 25.330 1.00 54.03 90 VAL A O 1
ATOM 706 N N . PHE A 1 91 ? -32.035 19.679 27.104 1.00 48.38 91 PHE A N 1
ATOM 707 C CA . PHE A 1 91 ? -30.839 18.838 27.049 1.00 48.38 91 PHE A CA 1
ATOM 708 C C . PHE A 1 91 ? -30.925 17.751 25.966 1.00 48.38 91 PHE A C 1
ATOM 710 O O . PHE A 1 91 ? -29.929 17.462 25.303 1.00 48.38 91 PHE A O 1
ATOM 717 N N . ASP A 1 92 ? -32.121 17.206 25.726 1.00 52.47 92 ASP A N 1
ATOM 718 C CA . ASP A 1 92 ? -32.355 16.169 24.707 1.00 52.47 92 ASP A CA 1
ATOM 719 C C . ASP A 1 92 ? -32.135 16.709 23.276 1.00 52.47 92 ASP A C 1
ATOM 721 O O . ASP A 1 92 ? -31.539 16.052 22.416 1.00 52.47 92 ASP A O 1
ATOM 725 N N . HIS A 1 93 ? -32.498 17.978 23.046 1.00 54.66 93 HIS A N 1
ATOM 726 C CA . HIS A 1 93 ? -32.237 18.689 21.789 1.00 54.66 93 HIS A CA 1
ATOM 727 C C . HIS A 1 93 ? -30.742 18.931 21.523 1.00 54.66 93 HIS A C 1
ATOM 729 O O . HIS A 1 93 ? -30.313 18.949 20.367 1.00 54.66 93 HIS A O 1
ATOM 735 N N . LEU A 1 94 ? -29.937 19.092 22.577 1.00 54.75 94 LEU A N 1
ATOM 736 C CA . LEU A 1 94 ? -28.489 19.280 22.465 1.00 54.75 94 LEU A CA 1
ATOM 737 C C . LEU A 1 94 ? -27.772 17.958 22.146 1.00 54.75 94 LEU A C 1
ATOM 739 O O . LEU A 1 94 ? -26.768 17.950 21.432 1.00 54.75 94 LEU A O 1
ATOM 743 N N . PHE A 1 95 ? -28.323 16.836 22.618 1.00 52.75 95 PHE A N 1
ATOM 744 C CA . PHE A 1 95 ? -27.807 15.496 22.341 1.00 52.75 95 PHE A CA 1
ATOM 745 C C . PHE A 1 95 ? -28.041 15.078 20.879 1.00 52.75 95 PHE A C 1
ATOM 747 O O . PHE A 1 95 ? -27.122 14.576 20.231 1.00 52.75 95 PHE A O 1
ATOM 754 N N . HIS A 1 96 ? -29.216 15.382 20.312 1.00 54.78 96 HIS A N 1
ATOM 755 C CA . HIS A 1 96 ? -29.509 15.122 18.893 1.00 54.78 96 HIS A CA 1
ATOM 756 C C . HIS A 1 96 ? -28.655 15.960 17.923 1.00 54.78 96 HIS A C 1
ATOM 758 O O . HIS A 1 96 ? -28.302 15.476 16.847 1.00 54.78 96 HIS A O 1
ATOM 764 N N . MET A 1 97 ? -28.262 17.185 18.297 1.00 50.12 97 MET A N 1
ATOM 765 C CA . MET A 1 97 ? -27.376 18.006 17.455 1.00 50.12 97 MET A CA 1
ATOM 766 C C . MET A 1 97 ? -25.942 17.457 17.367 1.00 50.12 97 MET A C 1
ATOM 768 O O . MET A 1 97 ? -25.287 17.609 16.334 1.00 50.12 97 MET A O 1
ATOM 772 N N . HIS A 1 98 ? -25.453 16.783 18.412 1.00 53.28 98 HIS A N 1
ATOM 773 C CA . HIS A 1 98 ? -24.108 16.201 18.411 1.00 53.28 98 HIS A CA 1
ATOM 774 C C . HIS A 1 98 ? -24.017 14.879 17.630 1.00 53.28 98 HIS A C 1
ATOM 776 O O . HIS A 1 98 ? -22.949 14.564 17.102 1.00 53.28 98 HIS A O 1
ATOM 782 N N . ASP A 1 99 ? -25.122 14.136 17.513 1.00 50.44 99 ASP A N 1
ATOM 783 C CA . ASP A 1 99 ? -25.176 12.862 16.779 1.00 50.44 99 ASP A CA 1
ATOM 784 C C . ASP A 1 99 ? -25.256 13.072 15.253 1.00 50.44 99 ASP A C 1
ATOM 786 O O . ASP A 1 99 ? -24.587 12.381 14.480 1.00 50.44 99 ASP A O 1
ATOM 790 N N . GLN A 1 100 ? -25.959 14.120 14.797 1.00 51.09 100 GLN A N 1
ATOM 791 C CA . GLN A 1 100 ? -26.043 14.457 13.366 1.00 51.09 100 GLN A CA 1
ATOM 792 C C . GLN A 1 100 ? -24.692 14.847 12.742 1.00 51.09 100 GLN A C 1
ATOM 794 O O . GLN A 1 100 ? -24.476 14.613 11.555 1.00 51.09 100 GLN A O 1
ATOM 799 N N . SER A 1 101 ? -23.744 15.361 13.534 1.00 51.53 101 SER A N 1
ATOM 800 C CA . SER A 1 101 ? -22.388 15.660 13.045 1.00 51.53 101 SER A CA 1
ATOM 801 C C . SER A 1 101 ? -21.525 14.405 12.823 1.00 51.53 101 SER A C 1
ATOM 803 O O . SER A 1 101 ? -20.585 14.449 12.033 1.00 51.53 101 SER A O 1
ATOM 805 N N . ASN A 1 102 ? -21.818 13.281 13.492 1.00 46.19 102 ASN A N 1
ATOM 806 C CA . ASN A 1 102 ? -21.058 12.029 13.334 1.00 46.19 102 ASN A CA 1
ATOM 807 C C . ASN A 1 102 ? -21.635 11.138 12.214 1.00 46.19 102 ASN A C 1
ATOM 809 O O . ASN A 1 102 ? -20.889 10.383 11.591 1.00 46.19 102 ASN A O 1
ATOM 813 N N . HIS A 1 103 ? -22.935 11.247 11.913 1.00 42.16 103 HIS A N 1
ATOM 814 C CA . HIS A 1 103 ? -23.581 10.450 10.862 1.00 42.16 103 HIS A CA 1
ATOM 815 C C . HIS A 1 103 ? -23.167 10.870 9.433 1.00 42.16 103 HIS A C 1
ATOM 817 O O . HIS A 1 103 ? -23.229 10.055 8.510 1.00 42.16 103 HIS A O 1
ATOM 823 N N . LEU A 1 104 ? -22.680 12.104 9.247 1.00 45.84 104 LEU A N 1
ATOM 824 C CA . LEU A 1 104 ? -22.187 12.592 7.952 1.00 45.84 104 LEU A CA 1
ATOM 825 C C . LEU A 1 104 ? -20.813 12.031 7.540 1.00 45.84 104 LEU A C 1
ATOM 827 O O . LEU A 1 104 ? -20.453 12.160 6.380 1.00 45.84 104 LEU A O 1
ATOM 831 N N . MET A 1 105 ? -20.062 11.367 8.428 1.00 43.50 105 MET A N 1
ATOM 832 C CA . MET A 1 105 ? -18.722 10.847 8.091 1.00 43.50 105 MET A CA 1
ATOM 833 C C . MET A 1 105 ? -18.705 9.362 7.693 1.00 43.50 105 MET A C 1
ATOM 835 O O . MET A 1 105 ? -17.701 8.880 7.174 1.00 43.50 105 MET A O 1
ATOM 839 N N . HIS A 1 106 ? -19.798 8.622 7.918 1.00 41.38 106 HIS A N 1
ATOM 840 C CA . HIS A 1 106 ? -19.879 7.190 7.589 1.00 41.38 106 HIS A CA 1
ATOM 841 C C . HIS A 1 106 ? -20.517 6.891 6.224 1.00 41.38 106 HIS A C 1
ATOM 843 O O . HIS A 1 106 ? -20.393 5.766 5.744 1.00 41.38 106 HIS A O 1
ATOM 849 N N . HIS A 1 107 ? -21.154 7.872 5.574 1.00 38.00 107 HIS A N 1
ATOM 850 C CA . HIS A 1 107 ? -21.810 7.668 4.276 1.00 38.00 107 HIS A CA 1
ATOM 851 C C . HIS A 1 107 ? -20.915 7.920 3.052 1.00 38.00 107 HIS A C 1
ATOM 853 O O . HIS A 1 107 ? -21.242 7.428 1.976 1.00 38.00 107 HIS A O 1
ATOM 859 N N . ASP A 1 108 ? -19.751 8.557 3.211 1.00 43.44 108 ASP A N 1
ATOM 860 C CA . ASP A 1 108 ? -18.881 8.910 2.074 1.00 43.44 108 ASP A CA 1
ATOM 861 C C . ASP A 1 108 ? -17.891 7.801 1.659 1.00 43.44 108 ASP A C 1
ATOM 863 O O . ASP A 1 108 ? -17.053 8.007 0.785 1.00 43.44 108 ASP A O 1
ATOM 867 N N . THR A 1 109 ? -17.960 6.599 2.249 1.00 50.78 109 THR A N 1
ATOM 868 C CA . THR A 1 109 ? -17.036 5.490 1.910 1.00 50.78 109 THR A CA 1
ATOM 869 C C . THR A 1 109 ? -17.658 4.344 1.107 1.00 50.78 109 THR A C 1
ATOM 871 O O . THR A 1 109 ? -16.955 3.392 0.774 1.00 50.78 109 THR A O 1
ATOM 874 N N . LEU A 1 110 ? -18.935 4.435 0.719 1.00 46.09 110 LEU A N 1
ATOM 875 C CA . LEU A 1 110 ? -19.602 3.441 -0.135 1.00 46.09 110 LEU A CA 1
ATOM 876 C C . LEU A 1 110 ? -20.480 4.132 -1.183 1.00 46.09 110 LEU A C 1
ATOM 878 O O . LEU A 1 110 ? -21.704 4.118 -1.086 1.00 46.09 110 LEU A O 1
ATOM 882 N N . GLY A 1 111 ? -19.855 4.762 -2.180 1.00 42.84 111 GLY A N 1
ATOM 883 C CA . GLY A 1 111 ? -20.625 5.561 -3.128 1.00 42.84 111 GLY A CA 1
ATOM 884 C C . GLY A 1 111 ? -19.944 6.041 -4.400 1.00 42.84 111 GLY A C 1
ATOM 885 O O . GLY A 1 111 ? -20.419 7.026 -4.930 1.00 42.84 111 GLY A O 1
ATOM 886 N N . GLU A 1 112 ? -18.911 5.380 -4.936 1.00 41.78 112 GLU A N 1
ATOM 887 C CA . GLU A 1 112 ? -18.488 5.616 -6.333 1.00 41.78 112 GLU A CA 1
ATOM 888 C C . GLU A 1 112 ? -18.141 4.295 -7.040 1.00 41.78 112 GLU A C 1
ATOM 890 O O . GLU A 1 112 ? -17.010 4.004 -7.419 1.00 41.78 112 GLU A O 1
ATOM 895 N N . HIS A 1 113 ? -19.172 3.470 -7.215 1.00 45.28 113 HIS A N 1
ATOM 896 C CA . HIS A 1 113 ? -19.292 2.581 -8.366 1.00 45.28 113 HIS A CA 1
ATOM 897 C C . HIS A 1 113 ? -20.491 3.058 -9.194 1.00 45.28 113 HIS A C 1
ATOM 899 O O . HIS A 1 113 ? -21.606 2.600 -8.970 1.00 45.28 113 HIS A O 1
ATOM 905 N N . SER A 1 114 ? -20.269 3.966 -10.148 1.00 38.00 114 SER A N 1
ATOM 906 C CA . SER A 1 114 ? -21.030 4.014 -11.406 1.00 38.00 114 SER A CA 1
ATOM 907 C C . SER A 1 114 ? -20.356 4.951 -12.415 1.00 38.00 114 SER A C 1
ATOM 909 O O . SER A 1 114 ? -20.107 6.108 -12.085 1.00 38.00 114 SER A O 1
ATOM 911 N N . CYS A 1 115 ? -20.208 4.438 -13.641 1.00 32.31 115 CYS A N 1
ATOM 912 C CA . CYS A 1 115 ? -19.649 5.021 -14.869 1.00 32.31 115 CYS A CA 1
ATOM 913 C C . CYS A 1 115 ? -18.139 4.840 -15.090 1.00 32.31 115 CYS A C 1
ATOM 915 O O . CYS A 1 115 ? -17.326 5.483 -14.397 1.00 32.31 115 CYS A O 1
#

pLDDT: mean 71.66, std 17.97, range [32.31, 93.0]

Secondary structure (DSSP, 8-state):
--SB-TTSBBTT-TT-B--SGGG-SS--SS-THHHHHHHHHHHHHHHHHHHHHHHHHHHHHHHHHHHHHHHHHHHHHHHT----SSSHHHHHHHHHHHHHHHHTTSSTTS-----

Foldseek 3Di:
DAQADPLQHGPPDPPDGDQALVRDPDDDPDDSVVVSVVSVVVNVVSVVVVVVVVVVVVVVVVVVVVVVVVVVVVVVVVVVDPDDDPPVVVVVVVVVVVVVVVVVVPPPPPDPPDD

Radius of gyration: 24.35 Å; chains: 1; bounding box: 57×29×64 Å

Organism: NCBI:txid334625

InterPro domains:
  IPR007867 Glucose-methanol-choline oxidoreductase, C-terminal [PF05199] (2-40)
  IPR012132 Glucose-methanol-choline oxidoreductase [PTHR11552] (1-52)
  IPR036188 FAD/NAD(P)-binding domain superfamily [G3DSA:3.50.50.60] (1-47)
  IPR036188 FAD/NAD(P)-binding domain superfamily [SSF51905] (1-51)